Protein AF-A0A6N6S182-F1 (afdb_monomer_lite)

Foldseek 3Di:
DAQDDAPQEEEDCDPAKDFDWDQDPPLRAIERRYMYHYNPDHVVNVVVVVCVVHNPSYDYHRDDPVRQVVVVVVVDDDDDPDDDDDDDPPDDDDPVNVVVVVVVPVVHDDDDDDPDPVCVVVDDD

Radius of gyration: 18.81 Å; chains: 1; bounding box: 39×35×51 Å

Structure (mmCIF, N/CA/C/O backbone):
data_AF-A0A6N6S182-F1
#
_entry.id   AF-A0A6N6S182-F1
#
loop_
_atom_site.group_PDB
_atom_site.id
_atom_site.type_symbol
_atom_site.label_atom_id
_atom_site.label_alt_id
_atom_site.label_comp_id
_atom_site.label_asym_id
_atom_site.label_entity_id
_atom_site.label_seq_id
_atom_site.pdbx_PDB_ins_code
_atom_site.Cartn_x
_atom_site.Cartn_y
_atom_site.Cartn_z
_atom_site.occupancy
_atom_site.B_iso_or_equiv
_atom_site.auth_seq_id
_atom_site.auth_comp_id
_atom_site.auth_asym_id
_atom_site.auth_atom_id
_atom_site.pdbx_PDB_model_num
ATOM 1 N N . MET A 1 1 ? 7.585 -7.799 14.000 1.00 81.31 1 MET A N 1
ATOM 2 C CA . MET A 1 1 ? 7.344 -6.394 13.644 1.00 81.31 1 MET A CA 1
ATOM 3 C C . MET A 1 1 ? 7.194 -6.334 12.139 1.00 81.31 1 MET A C 1
ATOM 5 O O . MET A 1 1 ? 7.852 -7.117 11.456 1.00 81.31 1 MET A O 1
ATOM 9 N N . ILE A 1 2 ? 6.259 -5.534 11.646 1.00 92.06 2 ILE A N 1
ATOM 10 C CA . ILE A 1 2 ? 5.883 -5.448 10.239 1.00 92.06 2 ILE A CA 1
ATOM 11 C C . ILE A 1 2 ? 6.683 -4.306 9.611 1.00 92.06 2 ILE A C 1
ATOM 13 O O . ILE A 1 2 ? 6.408 -3.130 9.840 1.00 92.06 2 ILE A O 1
ATOM 17 N N . GLU A 1 3 ? 7.682 -4.667 8.809 1.00 91.38 3 GLU A N 1
ATOM 18 C CA . GLU A 1 3 ? 8.559 -3.707 8.124 1.00 91.38 3 GLU A CA 1
ATOM 19 C C . GLU A 1 3 ? 7.925 -3.136 6.848 1.00 91.38 3 GLU A C 1
ATOM 21 O O . GLU A 1 3 ? 8.354 -2.100 6.328 1.00 91.38 3 GLU A O 1
ATOM 26 N N . THR A 1 4 ? 6.900 -3.801 6.306 1.00 92.69 4 THR A N 1
ATOM 27 C CA . THR A 1 4 ? 6.204 -3.290 5.126 1.00 92.69 4 THR A CA 1
ATOM 28 C C . THR A 1 4 ? 5.223 -2.188 5.496 1.00 92.69 4 THR A C 1
ATOM 30 O O . THR A 1 4 ? 4.704 -2.114 6.606 1.00 92.69 4 THR A O 1
ATOM 33 N N . ILE A 1 5 ? 4.952 -1.319 4.529 1.00 94.75 5 ILE A N 1
ATOM 34 C CA . ILE A 1 5 ? 3.924 -0.285 4.628 1.00 94.75 5 ILE A CA 1
ATOM 35 C C . ILE A 1 5 ? 2.858 -0.526 3.556 1.00 94.75 5 ILE A C 1
ATOM 37 O O . ILE A 1 5 ? 3.117 -1.244 2.582 1.00 94.75 5 ILE A O 1
ATOM 41 N N . PRO A 1 6 ? 1.649 0.041 3.715 1.00 94.44 6 PRO A N 1
ATOM 42 C CA . PRO A 1 6 ? 0.658 0.044 2.654 1.00 94.44 6 PRO A CA 1
ATOM 43 C C . PRO A 1 6 ? 1.245 0.612 1.360 1.00 94.44 6 PRO A C 1
ATOM 45 O O . PRO A 1 6 ? 1.985 1.590 1.386 1.00 94.44 6 PRO A O 1
ATOM 48 N N . LEU A 1 7 ? 0.893 0.022 0.221 1.00 90.31 7 LEU A N 1
ATOM 49 C CA . LEU A 1 7 ? 1.511 0.336 -1.075 1.00 90.31 7 LEU A CA 1
ATOM 50 C C . LEU A 1 7 ? 1.213 1.759 -1.577 1.00 90.31 7 LEU A C 1
ATOM 52 O O . LEU A 1 7 ? 1.913 2.271 -2.443 1.00 90.31 7 LEU A O 1
ATOM 56 N N . SER A 1 8 ? 0.209 2.433 -1.007 1.00 88.88 8 SER A N 1
ATOM 57 C CA . SER A 1 8 ? -0.057 3.852 -1.268 1.00 88.88 8 SER A CA 1
ATOM 58 C C . SER A 1 8 ? 0.739 4.809 -0.368 1.00 88.88 8 SER A C 1
ATOM 60 O O . SER A 1 8 ? 0.519 6.023 -0.407 1.00 88.88 8 SER A O 1
ATOM 62 N N . TRP A 1 9 ? 1.604 4.283 0.500 1.00 95.38 9 TRP A N 1
ATOM 63 C CA . TRP A 1 9 ? 2.465 5.039 1.407 1.00 95.38 9 TRP A CA 1
ATOM 64 C C . TRP A 1 9 ? 3.919 4.944 0.939 1.00 95.38 9 TRP A C 1
ATOM 66 O O . TRP A 1 9 ? 4.288 4.037 0.197 1.00 95.38 9 TRP A O 1
ATOM 76 N N . LEU A 1 10 ? 4.750 5.887 1.376 1.00 95.12 10 LEU A N 1
ATOM 77 C CA . LEU A 1 10 ? 6.153 5.967 0.983 1.00 95.12 10 LEU A CA 1
ATOM 78 C C . LEU A 1 10 ? 7.067 6.059 2.202 1.00 95.12 10 LEU A C 1
ATOM 80 O O . LEU A 1 10 ? 6.702 6.640 3.226 1.00 95.12 10 LEU A O 1
ATOM 84 N N . ARG A 1 11 ? 8.269 5.496 2.069 1.00 94.81 11 ARG A N 1
ATOM 85 C CA . ARG A 1 11 ? 9.366 5.696 3.019 1.00 94.81 11 ARG A CA 1
ATOM 86 C C . ARG A 1 11 ? 10.071 7.016 2.702 1.00 94.81 11 ARG A C 1
ATOM 88 O O . ARG A 1 11 ? 10.339 7.286 1.533 1.00 94.81 11 ARG A O 1
ATOM 95 N N . SER A 1 12 ? 10.357 7.829 3.714 1.00 93.38 12 SER A N 1
ATOM 96 C CA . SER A 1 12 ? 11.122 9.074 3.554 1.00 93.38 12 SER A CA 1
ATOM 97 C C . SER A 1 12 ? 11.956 9.406 4.790 1.00 93.38 12 SER A C 1
ATOM 99 O O . SER A 1 12 ? 11.782 8.808 5.851 1.00 93.38 12 SER A O 1
ATOM 101 N N . ASP A 1 13 ? 12.819 10.415 4.662 1.00 92.12 13 ASP A N 1
ATOM 102 C CA . ASP A 1 13 ? 13.655 10.950 5.749 1.00 92.12 13 ASP A CA 1
ATOM 103 C C . ASP A 1 13 ? 12.887 11.904 6.682 1.00 92.12 13 ASP A C 1
ATOM 105 O O . ASP A 1 13 ? 13.462 12.766 7.349 1.00 92.12 13 ASP A O 1
ATOM 109 N N . THR A 1 14 ? 11.556 11.806 6.708 1.00 91.69 14 THR A N 1
ATOM 110 C CA . THR A 1 14 ? 10.744 12.621 7.608 1.00 91.69 14 THR A CA 1
ATOM 111 C C . THR A 1 14 ? 10.992 12.216 9.067 1.00 91.69 14 THR A C 1
ATOM 113 O O . THR A 1 14 ? 11.106 11.024 9.350 1.00 91.69 14 THR A O 1
ATOM 116 N N . PRO A 1 15 ? 11.067 13.168 10.020 1.00 90.94 15 PRO A N 1
ATOM 117 C CA . PRO A 1 15 ? 11.316 12.829 11.420 1.00 90.94 15 PRO A CA 1
ATOM 118 C C . PRO A 1 15 ? 10.116 12.160 12.101 1.00 90.94 15 PRO A C 1
ATOM 120 O O . PRO A 1 15 ? 10.303 11.467 13.091 1.00 90.94 15 PRO A O 1
ATOM 123 N N . ASN A 1 16 ? 8.896 12.379 11.597 1.00 92.56 16 ASN A N 1
ATOM 124 C CA . ASN A 1 16 ? 7.664 11.815 12.152 1.00 92.56 16 ASN A CA 1
ATOM 125 C C . ASN A 1 16 ? 6.709 11.412 11.020 1.00 92.56 16 ASN A C 1
ATOM 127 O O . ASN A 1 16 ? 6.680 12.103 9.996 1.00 92.56 16 ASN A O 1
ATOM 131 N N . PRO A 1 17 ? 5.878 10.373 11.201 1.00 95.00 17 PRO A N 1
ATOM 132 C CA . PRO A 1 17 ? 4.861 9.990 10.231 1.00 95.00 17 PRO A CA 1
ATOM 133 C C . PRO A 1 17 ? 3.943 11.146 9.807 1.00 95.00 17 PRO A C 1
ATOM 135 O O . PRO A 1 17 ? 3.374 11.877 10.623 1.00 95.00 17 PRO A O 1
ATOM 138 N N . ARG A 1 18 ? 3.745 11.308 8.493 1.00 95.50 18 ARG A N 1
ATOM 139 C CA . ARG A 1 18 ? 2.846 12.328 7.927 1.00 95.50 18 ARG A CA 1
ATOM 140 C C . ARG A 1 18 ? 1.710 11.664 7.171 1.00 95.50 18 ARG A C 1
ATOM 142 O O . ARG A 1 18 ? 1.869 11.238 6.033 1.00 95.50 18 ARG A O 1
ATOM 149 N N . PHE A 1 19 ? 0.536 11.628 7.788 1.00 96.00 19 PHE A N 1
ATOM 150 C CA . PHE A 1 19 ? -0.668 11.054 7.189 1.00 96.00 19 PHE A CA 1
ATOM 151 C C . PHE A 1 19 ? -1.472 12.107 6.420 1.00 96.00 19 PHE A C 1
ATOM 153 O O . PHE A 1 19 ? -1.817 13.157 6.971 1.00 96.00 19 PHE A O 1
ATOM 160 N N . LYS A 1 20 ? -1.833 11.804 5.169 1.00 95.75 20 LYS A N 1
ATOM 161 C CA . LYS A 1 20 ? -2.826 12.563 4.398 1.00 95.75 20 LYS A CA 1
ATOM 162 C C . LYS A 1 20 ? -4.127 11.776 4.356 1.00 95.75 20 LYS A C 1
ATOM 164 O O . LYS A 1 20 ? -4.131 10.558 4.161 1.00 95.75 20 LYS A O 1
ATOM 169 N N . SER A 1 21 ? -5.233 12.475 4.580 1.00 96.25 21 SER A N 1
ATOM 170 C CA . SER A 1 21 ? -6.533 11.830 4.693 1.00 96.25 21 SER A CA 1
ATOM 171 C C . SER A 1 21 ? -7.665 12.683 4.156 1.00 96.25 21 SER A C 1
ATOM 173 O O . SER A 1 21 ? -7.605 13.910 4.218 1.00 96.25 21 SER A O 1
ATOM 175 N N . ILE A 1 22 ? -8.723 12.010 3.710 1.00 96.06 22 ILE A N 1
ATOM 176 C CA . ILE A 1 22 ? -10.011 12.628 3.404 1.00 96.06 22 ILE A CA 1
ATOM 177 C C . ILE A 1 22 ? -11.122 11.911 4.165 1.00 96.06 22 ILE A C 1
ATOM 179 O O . ILE A 1 22 ? -11.042 10.709 4.429 1.00 96.06 22 ILE A O 1
ATOM 183 N N . ARG A 1 23 ? -12.171 12.647 4.533 1.00 95.56 23 ARG A N 1
ATOM 184 C CA . ARG A 1 23 ? -13.368 12.054 5.133 1.00 95.56 23 ARG A CA 1
ATOM 185 C C . ARG A 1 23 ? -14.314 11.611 4.025 1.00 95.56 23 ARG A C 1
ATOM 187 O O . ARG A 1 23 ? -14.656 12.407 3.155 1.00 95.56 23 ARG A O 1
ATOM 194 N N . LEU A 1 24 ? -14.736 10.353 4.061 1.00 94.31 24 LEU A N 1
ATOM 195 C CA . LEU A 1 24 ? -15.676 9.809 3.093 1.00 94.31 24 LEU A CA 1
ATOM 196 C C . LEU A 1 24 ? -17.096 10.304 3.418 1.00 94.31 24 LEU A C 1
ATOM 198 O O . LEU A 1 24 ? -17.532 10.169 4.563 1.00 94.31 24 LEU A O 1
ATOM 202 N N . PRO A 1 25 ? -17.831 10.861 2.439 1.00 90.44 25 PRO A N 1
ATOM 203 C CA . PRO A 1 25 ? -19.078 11.580 2.702 1.00 90.44 25 PRO A CA 1
ATOM 204 C C . PRO A 1 25 ? -20.227 10.680 3.171 1.00 90.44 25 PRO A C 1
ATOM 206 O O . PRO A 1 25 ? -21.062 11.131 3.945 1.00 90.44 25 PRO A O 1
ATOM 209 N N . LEU A 1 26 ? -20.270 9.417 2.733 1.00 92.69 26 LEU A N 1
ATOM 210 C CA . LEU A 1 26 ? -21.376 8.505 3.051 1.00 92.69 26 LEU A CA 1
ATOM 211 C C . LEU A 1 26 ? -21.136 7.695 4.329 1.00 92.69 26 LEU A C 1
ATOM 213 O O . LEU A 1 26 ? -22.033 7.563 5.152 1.00 92.69 26 LEU A O 1
ATOM 217 N N . SER A 1 27 ? -19.933 7.148 4.507 1.00 91.38 27 SER A N 1
ATOM 218 C CA . SER A 1 27 ? -19.610 6.309 5.669 1.00 91.3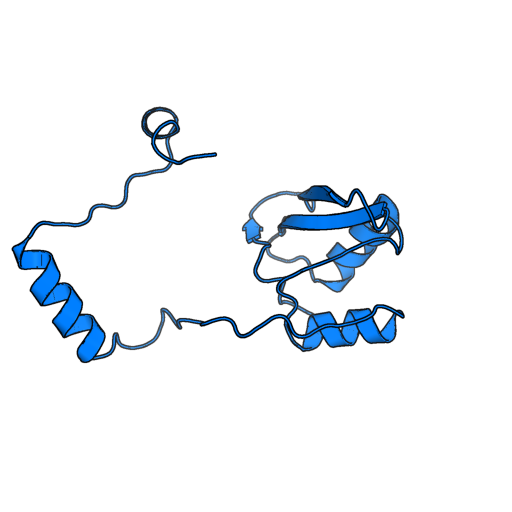8 27 SER A CA 1
ATOM 219 C C . SER A 1 27 ? -19.087 7.104 6.863 1.00 91.38 27 SER A C 1
ATOM 221 O O . SER A 1 27 ? -19.029 6.582 7.971 1.00 91.38 27 SER A O 1
ATOM 223 N N . GLY A 1 28 ? -18.630 8.340 6.645 1.00 91.19 28 GLY A N 1
ATOM 224 C CA . GLY A 1 28 ? -17.946 9.137 7.659 1.00 91.19 28 GLY A CA 1
ATOM 225 C C . GLY A 1 28 ? -16.534 8.652 8.006 1.00 91.19 28 GLY A C 1
ATOM 226 O O . GLY A 1 28 ? -15.859 9.352 8.766 1.00 91.19 28 GLY A O 1
ATOM 227 N N . LEU A 1 29 ? -16.084 7.522 7.438 1.00 94.25 29 LEU A N 1
ATOM 228 C CA . LEU A 1 29 ? -14.743 6.963 7.624 1.00 94.25 29 LEU A CA 1
ATOM 229 C C . LEU A 1 29 ? -13.672 7.923 7.109 1.00 94.25 29 LEU A C 1
ATOM 231 O O . LEU A 1 29 ? -13.875 8.664 6.143 1.00 94.25 29 LEU A O 1
ATOM 235 N N . ARG A 1 30 ? -12.496 7.869 7.725 1.00 96.31 30 ARG A N 1
ATOM 236 C CA . ARG A 1 30 ? -11.322 8.624 7.306 1.00 96.31 30 ARG A CA 1
ATOM 237 C C . ARG A 1 30 ? -10.424 7.744 6.444 1.00 96.31 30 ARG A C 1
ATOM 239 O O . ARG A 1 30 ? -9.765 6.837 6.941 1.00 96.31 30 ARG A O 1
ATOM 246 N N . TRP A 1 31 ? -10.376 8.025 5.147 1.00 96.44 31 TRP A N 1
ATOM 247 C CA . TRP A 1 31 ? -9.469 7.332 4.241 1.00 96.44 31 TRP A CA 1
ATOM 248 C C . TRP A 1 31 ? -8.072 7.938 4.331 1.00 96.44 31 TRP A C 1
ATOM 250 O O . TRP A 1 31 ? -7.869 9.095 3.962 1.00 96.44 31 TRP A O 1
ATOM 260 N N . ILE A 1 32 ? -7.114 7.142 4.801 1.00 97.00 32 ILE A N 1
ATOM 261 C CA . ILE A 1 32 ? -5.688 7.468 4.804 1.00 97.00 32 ILE A CA 1
ATOM 262 C C . ILE A 1 32 ? -5.119 7.094 3.433 1.00 97.00 32 ILE A C 1
ATOM 264 O O . ILE A 1 32 ? -4.653 5.974 3.213 1.00 97.00 32 ILE A O 1
ATOM 268 N N . HIS A 1 33 ? -5.246 8.009 2.471 1.00 94.44 33 HIS A N 1
ATOM 269 C CA . HIS A 1 33 ? -4.934 7.719 1.069 1.00 94.44 33 HIS A CA 1
ATOM 270 C C . HIS A 1 33 ? -3.428 7.656 0.793 1.00 94.44 33 HIS A C 1
ATOM 272 O O . HIS A 1 33 ? -3.004 6.892 -0.071 1.00 94.44 33 HIS A O 1
ATOM 278 N N . SER A 1 34 ? -2.619 8.396 1.550 1.00 95.81 34 SER A N 1
ATOM 279 C CA . SER A 1 34 ? -1.157 8.361 1.455 1.00 95.81 34 SER A CA 1
ATOM 280 C C . SER A 1 34 ? -0.519 8.739 2.785 1.00 95.81 34 SER A C 1
ATOM 282 O O . SER A 1 34 ? -1.075 9.565 3.516 1.00 95.81 34 SER A O 1
ATOM 284 N N . ALA A 1 35 ? 0.670 8.211 3.055 1.00 96.31 35 ALA A N 1
ATOM 285 C CA . ALA A 1 35 ? 1.485 8.627 4.186 1.00 96.31 35 ALA A CA 1
ATOM 286 C C . ALA A 1 35 ? 2.974 8.634 3.835 1.00 96.31 35 ALA A C 1
ATOM 288 O O . ALA A 1 35 ? 3.415 7.863 2.984 1.00 96.31 35 ALA A O 1
ATOM 289 N N . GLU A 1 36 ? 3.723 9.496 4.513 1.00 96.75 36 GLU A N 1
ATOM 290 C CA . GLU A 1 36 ? 5.185 9.477 4.546 1.00 96.75 36 GLU A CA 1
ATOM 291 C C . GLU A 1 36 ? 5.614 8.860 5.878 1.00 96.75 36 GLU A C 1
ATOM 293 O O . GLU A 1 36 ? 5.220 9.363 6.933 1.00 96.75 36 GLU A O 1
ATOM 298 N N . ILE A 1 37 ? 6.369 7.764 5.831 1.00 96.56 37 ILE A N 1
ATOM 299 C CA . ILE A 1 37 ? 6.781 6.990 7.005 1.00 96.56 37 ILE A CA 1
ATOM 300 C C . ILE A 1 37 ? 8.313 7.027 7.127 1.00 96.56 37 ILE A C 1
ATOM 302 O O . ILE A 1 37 ? 8.989 6.724 6.140 1.00 96.56 37 ILE A O 1
ATOM 306 N N . PRO A 1 38 ? 8.877 7.336 8.311 1.00 95.75 38 PRO A N 1
ATOM 307 C CA . PRO A 1 38 ? 10.322 7.293 8.531 1.00 95.75 38 PRO A CA 1
ATOM 308 C C . PRO A 1 38 ? 10.931 5.925 8.178 1.00 95.75 38 PRO A C 1
ATOM 310 O O . PRO A 1 38 ? 10.300 4.889 8.391 1.00 95.75 38 PRO A O 1
ATOM 313 N N . GLY A 1 39 ? 12.162 5.899 7.655 1.00 90.69 39 GLY A N 1
ATOM 314 C CA . GLY A 1 39 ? 12.811 4.696 7.101 1.00 90.69 39 GLY A CA 1
ATOM 315 C C . GLY A 1 39 ? 12.920 3.473 8.028 1.00 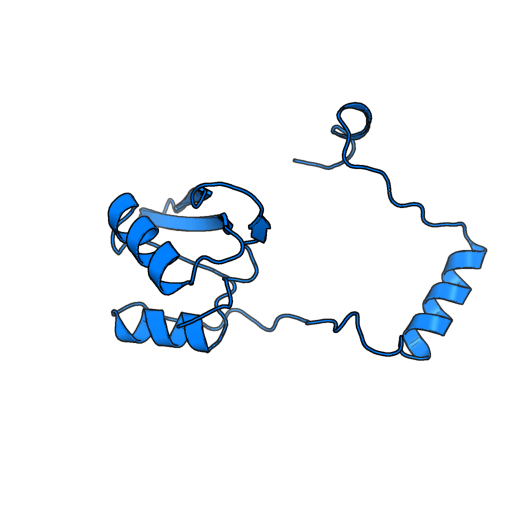90.69 39 GLY A C 1
ATOM 316 O O . GLY A 1 39 ? 12.941 2.354 7.530 1.00 90.69 39 GLY A O 1
ATOM 317 N N . GLY A 1 40 ? 12.933 3.663 9.350 1.00 90.56 40 GLY A N 1
ATOM 318 C CA . GLY A 1 40 ? 13.035 2.579 10.340 1.00 90.56 40 GLY A CA 1
ATOM 319 C C . GLY A 1 40 ? 11.765 2.312 11.149 1.00 90.56 40 GLY A C 1
ATOM 320 O O . GLY A 1 40 ? 11.812 1.529 12.088 1.00 90.56 40 GLY A O 1
ATOM 321 N N . LEU A 1 41 ? 10.658 2.991 10.839 1.00 94.50 41 LEU A N 1
ATOM 322 C CA . LEU A 1 41 ? 9.441 2.908 11.646 1.00 94.50 41 LEU A CA 1
ATOM 323 C C . LEU A 1 41 ? 8.575 1.721 11.203 1.00 94.50 41 LEU A C 1
ATOM 325 O O . LEU A 1 41 ? 8.246 1.578 10.024 1.00 94.50 41 LEU A O 1
ATOM 329 N N . THR A 1 42 ? 8.198 0.854 12.127 1.00 96.19 42 THR A N 1
ATOM 330 C CA . THR A 1 42 ? 7.373 -0.325 11.836 1.00 96.19 42 THR A CA 1
ATOM 331 C C . THR A 1 42 ? 5.922 0.078 11.561 1.00 96.19 42 THR A C 1
ATOM 333 O O . THR A 1 42 ? 5.467 1.158 11.953 1.00 96.19 42 THR A O 1
ATOM 336 N N . PHE A 1 43 ? 5.149 -0.776 10.885 1.00 96.38 43 PHE A N 1
ATOM 337 C CA . PHE A 1 43 ? 3.726 -0.494 10.679 1.00 96.38 43 PHE A CA 1
ATOM 338 C C . PHE A 1 43 ? 2.970 -0.402 12.009 1.00 96.38 43 PHE A C 1
ATOM 340 O O . PHE A 1 43 ? 2.041 0.393 12.129 1.00 96.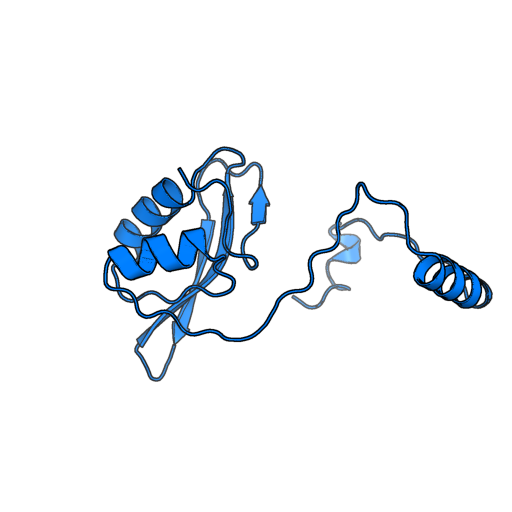38 43 PHE A O 1
ATOM 347 N N . GLU A 1 44 ? 3.357 -1.188 13.012 1.00 96.44 44 GLU A N 1
ATOM 348 C CA . GLU A 1 44 ? 2.739 -1.162 14.335 1.00 96.44 44 GLU A CA 1
ATOM 349 C C . GLU A 1 44 ? 2.911 0.192 15.033 1.00 96.44 44 GLU A C 1
ATOM 351 O O . GLU A 1 44 ? 1.950 0.706 15.608 1.00 96.44 44 GLU A O 1
ATOM 356 N N . GLU A 1 45 ? 4.100 0.787 14.939 1.00 96.06 45 GLU A N 1
ATOM 357 C CA . GLU A 1 45 ? 4.380 2.131 15.456 1.00 96.06 45 GLU A CA 1
ATOM 358 C C . GLU A 1 45 ? 3.591 3.192 14.682 1.00 96.06 45 GLU A C 1
ATOM 360 O O . GLU A 1 45 ? 2.913 4.022 15.288 1.00 96.06 45 GLU A O 1
ATOM 365 N N . ALA A 1 46 ? 3.571 3.108 13.345 1.00 95.38 46 ALA A N 1
ATOM 366 C CA . ALA A 1 46 ? 2.781 4.024 12.520 1.00 95.38 46 ALA A CA 1
ATOM 367 C C . ALA A 1 46 ? 1.284 3.924 12.844 1.00 95.38 46 ALA A C 1
ATOM 369 O O . ALA A 1 46 ? 0.577 4.931 12.869 1.00 95.38 46 ALA A O 1
ATOM 370 N N . TYR A 1 47 ? 0.789 2.710 13.090 1.00 95.38 47 TYR A N 1
ATOM 371 C CA . TYR A 1 47 ? -0.596 2.465 13.467 1.00 95.38 47 TYR A CA 1
ATOM 372 C C . TYR A 1 47 ? -0.929 3.069 14.831 1.00 95.38 47 TYR A C 1
ATOM 374 O O . TYR A 1 47 ? -2.018 3.615 14.975 1.00 95.38 47 TYR A O 1
ATOM 382 N N . ALA A 1 48 ? -0.027 2.996 15.815 1.00 94.94 48 ALA A N 1
ATOM 383 C CA . ALA A 1 48 ? -0.260 3.583 17.133 1.00 94.94 48 ALA A CA 1
ATOM 384 C C . ALA A 1 48 ? -0.517 5.096 17.034 1.00 94.94 48 ALA A C 1
ATOM 386 O O . ALA A 1 48 ? -1.525 5.580 17.549 1.00 94.94 48 ALA A O 1
ATOM 387 N N . GLU A 1 49 ? 0.316 5.818 16.279 1.00 94.75 49 GLU A N 1
ATOM 388 C CA . GLU A 1 49 ? 0.120 7.251 16.022 1.00 94.75 49 GLU A CA 1
ATOM 389 C C . GLU A 1 49 ? -1.168 7.537 15.239 1.00 94.75 49 GLU A C 1
ATOM 391 O O . GLU A 1 49 ? -1.894 8.500 15.497 1.00 94.75 49 GLU A O 1
ATOM 396 N N . LEU A 1 50 ? -1.473 6.691 14.255 1.00 93.88 50 LEU A N 1
ATOM 397 C CA . LEU A 1 50 ? -2.658 6.830 13.419 1.00 93.88 50 LEU A CA 1
ATOM 398 C C . LEU A 1 50 ? -3.939 6.611 14.242 1.00 93.88 50 LEU A C 1
ATOM 400 O O . LEU A 1 50 ? -4.891 7.382 14.103 1.00 93.88 50 LEU A O 1
ATOM 404 N N . ALA A 1 51 ? -3.945 5.616 15.130 1.00 93.19 51 ALA A N 1
ATOM 405 C CA . ALA A 1 51 ? -5.040 5.316 16.045 1.00 93.19 51 ALA A CA 1
ATOM 406 C C . ALA A 1 51 ? -5.230 6.425 17.089 1.00 93.19 51 ALA A C 1
ATOM 408 O O . ALA A 1 51 ? -6.362 6.839 17.325 1.00 93.19 51 ALA A O 1
ATOM 409 N N . GLU A 1 52 ? -4.149 6.977 17.648 1.00 93.56 52 GLU A N 1
ATOM 410 C CA . GLU A 1 52 ? -4.226 8.138 18.546 1.00 93.56 52 GLU A CA 1
ATOM 411 C C . GLU A 1 52 ? -4.848 9.350 17.837 1.00 93.56 52 GLU A C 1
ATOM 413 O O . GLU A 1 52 ? -5.730 10.027 18.367 1.00 93.56 52 GLU A O 1
ATOM 418 N N . ARG A 1 53 ? -4.432 9.602 16.592 1.00 92.31 53 ARG A N 1
ATOM 419 C CA . ARG A 1 53 ? -4.864 10.780 15.837 1.00 92.31 53 ARG A CA 1
ATOM 420 C C . ARG A 1 53 ? -6.283 10.669 15.285 1.00 92.31 53 ARG A C 1
ATOM 422 O O . ARG A 1 53 ? -6.969 11.685 15.134 1.00 92.31 53 ARG A O 1
ATOM 429 N N . PHE A 1 54 ? -6.706 9.472 14.886 1.00 90.56 54 PHE A N 1
ATOM 430 C CA . PHE A 1 54 ? -7.915 9.289 14.085 1.00 90.56 54 PHE A CA 1
ATOM 431 C C . PHE A 1 54 ? -8.917 8.272 14.642 1.00 90.56 54 PHE A C 1
ATOM 433 O O . PHE A 1 54 ? -10.051 8.259 14.152 1.00 90.56 54 PHE A O 1
ATOM 440 N N . GLY A 1 55 ? -8.540 7.483 15.649 1.00 89.38 55 GLY A N 1
ATOM 441 C CA . GLY A 1 55 ? -9.332 6.379 16.189 1.00 89.38 55 GLY A CA 1
ATOM 442 C C . GLY A 1 55 ? -9.526 5.229 15.196 1.00 89.38 55 GLY A C 1
ATOM 443 O O . GLY A 1 55 ? -8.839 5.137 14.179 1.00 89.38 55 GLY A O 1
ATOM 444 N N . ASP A 1 56 ? -10.521 4.382 15.462 1.00 81.69 56 ASP A N 1
ATOM 445 C CA . ASP A 1 56 ? -10.781 3.163 14.675 1.00 81.69 56 ASP A CA 1
ATOM 446 C C . ASP A 1 56 ? -11.609 3.411 13.397 1.00 81.69 56 ASP A C 1
ATOM 448 O O . ASP A 1 56 ? -11.810 2.520 12.574 1.00 81.69 56 ASP A O 1
ATOM 452 N N . GLY A 1 57 ? -12.077 4.645 13.183 1.00 90.50 57 GLY A N 1
ATOM 453 C CA . GLY A 1 57 ? -12.883 5.051 12.025 1.00 90.50 57 GLY A CA 1
ATOM 454 C C . GLY A 1 57 ? -12.073 5.278 10.746 1.00 90.50 57 GLY A C 1
ATOM 455 O O . GLY A 1 57 ? -12.329 6.247 10.027 1.00 90.50 57 GLY A O 1
ATOM 456 N N . ILE A 1 58 ? -11.074 4.438 10.479 1.00 95.25 58 ILE A N 1
ATOM 457 C CA . ILE A 1 58 ? -10.091 4.622 9.406 1.00 95.25 58 ILE A CA 1
ATOM 458 C C . ILE A 1 58 ? -10.259 3.600 8.282 1.00 95.25 58 ILE A C 1
ATOM 460 O O . ILE A 1 58 ? -10.711 2.475 8.480 1.00 95.25 58 ILE A O 1
ATOM 464 N N . LEU A 1 59 ? -9.849 4.000 7.083 1.00 95.50 59 LEU A N 1
ATOM 465 C CA . LEU A 1 59 ? -9.737 3.137 5.915 1.00 95.50 59 LEU A CA 1
ATOM 466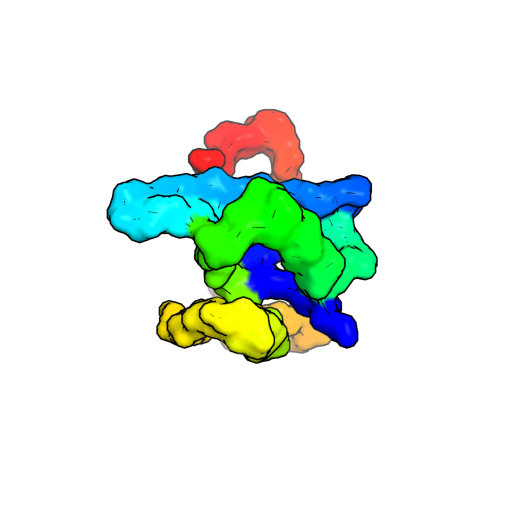 C C . LEU A 1 59 ? -8.326 3.263 5.344 1.00 95.50 59 LEU A C 1
ATOM 468 O O . LEU A 1 59 ? -7.851 4.373 5.095 1.00 95.50 59 LEU A O 1
ATOM 472 N N . ILE A 1 60 ? -7.675 2.125 5.109 1.00 94.88 60 ILE A N 1
ATOM 473 C CA . ILE A 1 60 ? -6.333 2.031 4.525 1.00 94.88 60 ILE A CA 1
ATOM 474 C C . ILE A 1 60 ? -6.416 1.122 3.292 1.00 94.88 60 ILE A C 1
ATOM 476 O O . ILE A 1 60 ? -7.065 0.077 3.328 1.00 94.88 60 ILE A O 1
ATOM 480 N N . ARG A 1 61 ? -5.781 1.527 2.185 1.00 92.88 61 ARG A N 1
ATOM 481 C CA . ARG A 1 61 ? -5.685 0.743 0.940 1.00 92.88 61 ARG A CA 1
ATOM 482 C C . ARG A 1 61 ? -4.241 0.281 0.731 1.00 92.88 61 ARG A C 1
ATOM 484 O O . ARG A 1 61 ? -3.321 0.923 1.218 1.00 92.88 61 ARG A O 1
ATOM 491 N N . GLY A 1 62 ? -4.050 -0.810 -0.012 1.00 91.12 62 GLY A N 1
ATOM 492 C CA . GLY A 1 62 ? -2.718 -1.312 -0.366 1.00 91.12 62 GLY A CA 1
ATOM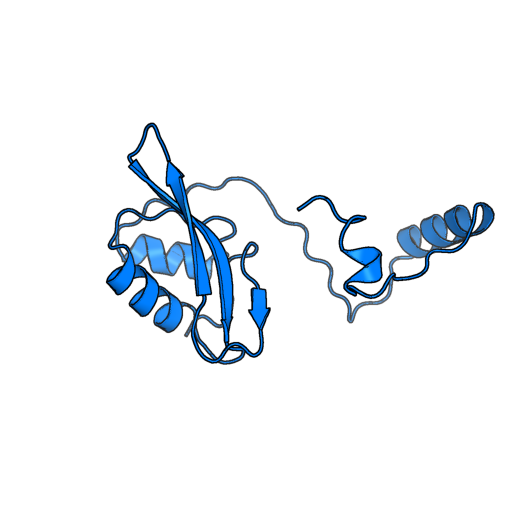 493 C C . GLY A 1 62 ? -2.065 -2.122 0.753 1.00 91.12 62 GLY A C 1
ATOM 494 O O . GLY A 1 62 ? -0.848 -2.274 0.776 1.00 91.12 62 GLY A O 1
ATOM 495 N N . CYS A 1 63 ? -2.853 -2.620 1.710 1.00 93.19 63 CYS A N 1
ATOM 496 C CA . CYS A 1 63 ? -2.353 -3.456 2.794 1.00 93.19 63 CYS A CA 1
ATOM 497 C C . CYS A 1 63 ? -1.893 -4.815 2.252 1.00 93.19 63 CYS A C 1
ATOM 499 O O . CYS A 1 63 ? -2.688 -5.568 1.683 1.00 93.19 63 CYS A O 1
ATOM 501 N N . ARG A 1 64 ? -0.621 -5.153 2.484 1.00 91.25 64 ARG A N 1
ATOM 502 C CA . ARG A 1 64 ? -0.098 -6.511 2.275 1.00 91.25 64 ARG A CA 1
ATOM 503 C C . ARG A 1 64 ? -0.694 -7.471 3.311 1.00 91.25 64 ARG A C 1
ATOM 505 O O . ARG A 1 64 ? -1.295 -7.038 4.294 1.00 91.25 64 ARG A O 1
ATOM 512 N N . GLY A 1 65 ? -0.523 -8.777 3.097 1.00 91.50 65 GLY A N 1
ATOM 513 C CA . GLY A 1 65 ? -1.145 -9.817 3.929 1.00 91.50 65 GLY A CA 1
ATOM 514 C C . GLY A 1 65 ? -0.864 -9.670 5.429 1.00 91.50 65 GLY A C 1
ATOM 515 O O . GLY A 1 65 ? -1.782 -9.792 6.233 1.00 91.50 65 GLY A O 1
ATOM 516 N N . GLU A 1 66 ? 0.370 -9.329 5.801 1.00 94.62 66 GLU A N 1
ATOM 517 C CA . GLU A 1 66 ? 0.767 -9.098 7.197 1.00 94.62 66 GLU A CA 1
ATOM 518 C C . GLU A 1 66 ? 0.077 -7.882 7.834 1.00 94.62 66 GLU A C 1
ATOM 520 O O . GLU A 1 66 ? -0.451 -7.993 8.939 1.00 94.62 66 GLU A O 1
ATOM 525 N N . ILE A 1 67 ? -0.020 -6.760 7.112 1.00 95.75 67 ILE A N 1
ATOM 526 C CA . ILE A 1 67 ? -0.729 -5.552 7.563 1.00 95.75 67 ILE A CA 1
ATOM 527 C C . ILE A 1 67 ? -2.225 -5.839 7.708 1.00 95.75 67 ILE A C 1
ATOM 529 O O . ILE A 1 67 ? -2.842 -5.492 8.714 1.00 95.75 67 ILE A O 1
ATOM 533 N N . ALA A 1 68 ? -2.821 -6.490 6.706 1.00 95.00 68 ALA A N 1
ATOM 534 C CA . ALA A 1 68 ? -4.231 -6.853 6.741 1.00 95.00 68 ALA A CA 1
ATOM 535 C C . ALA A 1 68 ? -4.529 -7.782 7.928 1.00 95.00 68 ALA A C 1
ATOM 537 O O . ALA A 1 68 ? -5.473 -7.529 8.669 1.00 95.00 68 ALA A O 1
ATOM 538 N N . GLY A 1 69 ? -3.697 -8.803 8.157 1.00 96.25 69 GLY A N 1
ATOM 539 C CA . GLY A 1 69 ? -3.816 -9.695 9.312 1.00 96.25 69 GLY A CA 1
ATOM 540 C C . GLY A 1 69 ? -3.683 -8.957 10.646 1.00 96.25 69 GLY A C 1
ATOM 541 O O . GLY A 1 69 ? -4.488 -9.165 11.552 1.00 96.25 69 GLY A O 1
ATOM 542 N N . PHE A 1 70 ? -2.722 -8.038 10.753 1.00 96.50 70 PHE A N 1
ATOM 543 C CA . PHE A 1 70 ? -2.545 -7.195 11.936 1.00 96.50 70 PHE A CA 1
ATOM 544 C C . PHE A 1 70 ? -3.785 -6.348 12.259 1.00 96.50 70 PHE A C 1
ATOM 546 O O . PHE A 1 70 ? -4.169 -6.255 13.429 1.00 96.50 70 PHE A O 1
ATOM 553 N N . LEU A 1 71 ? -4.407 -5.746 11.239 1.00 95.62 71 LEU A N 1
ATOM 554 C CA . LEU A 1 71 ? -5.608 -4.920 11.389 1.00 95.62 71 LEU A CA 1
ATOM 555 C C . LEU A 1 71 ? -6.843 -5.778 11.700 1.00 95.62 71 LEU A C 1
ATOM 557 O O . LEU A 1 71 ? -7.618 -5.435 12.589 1.00 95.62 71 LEU A O 1
ATOM 561 N N . VAL A 1 72 ? -7.012 -6.924 11.034 1.00 96.62 72 VAL A N 1
ATOM 562 C CA . VAL A 1 72 ? -8.120 -7.857 11.308 1.00 96.62 72 VAL A CA 1
ATOM 563 C C . VAL A 1 72 ? -8.091 -8.335 12.761 1.00 96.62 72 VAL A C 1
ATOM 565 O O . VAL A 1 72 ? -9.124 -8.330 13.428 1.00 96.62 72 VAL A O 1
ATOM 568 N N . ASN A 1 73 ? -6.906 -8.637 13.301 1.00 96.00 73 ASN A N 1
ATOM 569 C CA . ASN A 1 73 ? -6.737 -9.010 14.712 1.00 96.00 73 ASN A CA 1
ATOM 570 C C . ASN A 1 73 ? -7.100 -7.884 15.702 1.00 96.00 73 ASN A C 1
ATOM 572 O O . ASN A 1 73 ? -7.195 -8.132 16.901 1.00 96.00 73 ASN A O 1
ATOM 576 N N . ARG A 1 74 ? -7.311 -6.655 15.216 1.00 94.06 74 ARG A N 1
ATOM 577 C CA . ARG A 1 74 ? -7.763 -5.483 15.983 1.00 94.06 74 ARG A CA 1
ATOM 578 C C . ARG A 1 74 ? -9.217 -5.101 15.700 1.00 94.06 74 ARG A C 1
ATOM 580 O O . ARG A 1 74 ? -9.655 -4.037 16.112 1.00 94.06 74 ARG A O 1
ATOM 587 N N . GLY A 1 75 ? -9.969 -5.959 15.012 1.00 94.62 75 GLY A N 1
ATOM 588 C CA . GLY A 1 75 ? -11.396 -5.754 14.754 1.00 94.62 75 GLY A CA 1
ATOM 589 C C . GLY A 1 75 ? -11.714 -5.012 13.455 1.00 94.62 75 GLY A C 1
ATOM 590 O O . GLY A 1 75 ? -12.877 -4.698 13.210 1.00 94.62 75 GLY A O 1
ATOM 591 N N . PHE A 1 76 ? -10.723 -4.757 12.597 1.00 95.69 76 PHE A N 1
ATOM 592 C CA . PHE A 1 76 ? -10.973 -4.171 11.281 1.00 95.69 76 PHE A CA 1
ATOM 593 C C . PHE A 1 76 ? -11.553 -5.191 10.300 1.00 95.69 76 PHE A C 1
ATOM 595 O O . PHE A 1 76 ? -11.208 -6.373 10.307 1.00 95.69 76 PHE A O 1
ATOM 602 N N . GLY A 1 77 ? -12.378 -4.699 9.376 1.00 95.25 77 GLY A N 1
ATOM 603 C CA . GLY A 1 77 ? -12.743 -5.442 8.175 1.00 95.25 77 GLY A CA 1
ATOM 604 C C . GLY A 1 77 ? -11.638 -5.374 7.118 1.00 95.25 77 GLY A C 1
ATOM 605 O O . GLY A 1 77 ? -11.022 -4.327 6.921 1.00 95.25 77 GLY A O 1
ATOM 606 N N . ALA A 1 78 ? -11.424 -6.471 6.392 1.00 94.81 78 ALA A N 1
ATOM 607 C CA . ALA A 1 78 ? -10.525 -6.518 5.242 1.00 94.81 78 ALA A CA 1
ATOM 608 C C . ALA A 1 78 ? -11.292 -6.924 3.979 1.00 94.81 78 ALA A C 1
ATOM 610 O O . ALA A 1 78 ? -12.034 -7.905 3.974 1.00 94.81 78 ALA A O 1
ATOM 611 N N . VAL A 1 79 ? -11.089 -6.175 2.893 1.00 94.12 79 VAL A N 1
ATOM 612 C CA . VAL A 1 79 ? -11.688 -6.455 1.583 1.00 94.12 79 VAL A CA 1
ATOM 613 C C . VAL A 1 79 ? -10.586 -6.520 0.538 1.00 94.12 79 VAL A C 1
ATOM 615 O O . VAL A 1 79 ? -9.782 -5.597 0.399 1.00 94.12 79 VAL A O 1
ATOM 618 N N . ARG A 1 80 ? -10.559 -7.609 -0.235 1.00 90.88 80 ARG A N 1
ATOM 619 C CA . ARG A 1 80 ? -9.646 -7.739 -1.371 1.00 90.88 80 ARG 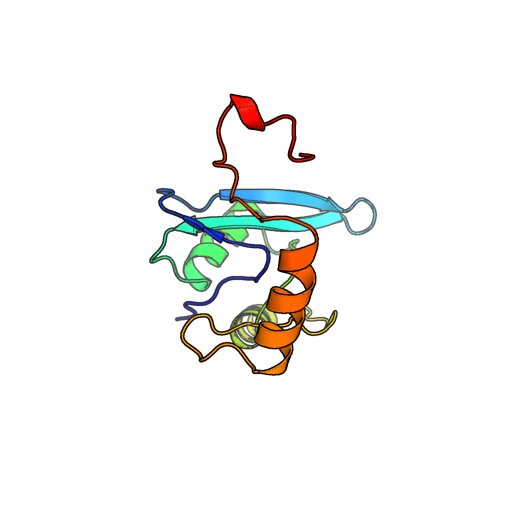A CA 1
ATOM 620 C C . ARG A 1 80 ? -10.143 -6.860 -2.517 1.00 90.88 80 ARG A C 1
ATOM 622 O O . ARG A 1 80 ? -11.201 -7.117 -3.077 1.00 90.88 80 ARG A O 1
ATOM 629 N N . THR A 1 81 ? -9.364 -5.840 -2.870 1.00 87.75 81 THR A N 1
ATOM 630 C CA . THR A 1 81 ? -9.718 -4.876 -3.931 1.00 87.75 81 THR A CA 1
ATOM 631 C C . THR A 1 81 ? -9.016 -5.138 -5.264 1.00 87.75 81 THR A C 1
ATOM 633 O O . THR A 1 81 ? -9.357 -4.512 -6.261 1.00 87.75 81 THR A O 1
ATOM 636 N N . GLY A 1 82 ? -8.055 -6.066 -5.308 1.00 85.00 82 GLY A N 1
ATOM 637 C CA . GLY A 1 82 ? -7.344 -6.418 -6.533 1.00 85.00 82 GLY A CA 1
ATOM 638 C C . GLY A 1 82 ? -6.059 -7.200 -6.283 1.00 85.00 82 GLY A C 1
ATOM 639 O O . GLY A 1 82 ? -5.912 -7.883 -5.263 1.00 85.00 82 GLY A O 1
ATOM 640 N N . ALA A 1 83 ? -5.150 -7.097 -7.247 1.00 83.75 83 ALA A N 1
ATOM 641 C CA . ALA A 1 83 ? -3.767 -7.541 -7.162 1.00 83.75 83 ALA A CA 1
ATOM 642 C C . ALA A 1 83 ? -2.864 -6.389 -7.615 1.00 83.75 83 ALA A C 1
ATOM 644 O O . ALA A 1 83 ? -3.241 -5.626 -8.505 1.00 83.75 83 ALA A O 1
ATOM 645 N N . GLU A 1 84 ? -1.693 -6.270 -7.001 1.00 81.00 84 GLU A N 1
ATOM 646 C CA . GLU A 1 84 ? -0.687 -5.279 -7.376 1.00 81.00 84 GLU A CA 1
ATOM 647 C C . GLU A 1 84 ? 0.489 -5.980 -8.056 1.00 81.00 84 GLU A C 1
ATOM 649 O O . GLU A 1 84 ? 0.879 -7.081 -7.658 1.00 81.00 84 GLU A O 1
ATOM 654 N N . ALA A 1 85 ? 1.020 -5.361 -9.110 1.00 83.12 85 ALA A N 1
ATOM 655 C CA . ALA A 1 85 ? 2.190 -5.860 -9.816 1.00 83.12 85 ALA A CA 1
ATOM 656 C C . ALA A 1 85 ? 3.451 -5.332 -9.128 1.00 83.12 85 ALA A C 1
ATOM 658 O O . ALA A 1 85 ? 3.632 -4.122 -9.008 1.00 83.12 85 ALA A O 1
ATOM 659 N N . LEU A 1 86 ? 4.312 -6.242 -8.680 1.00 80.81 86 LEU A N 1
ATOM 660 C CA . LEU A 1 86 ? 5.609 -5.912 -8.099 1.00 80.81 86 LEU A CA 1
ATOM 661 C C . LEU A 1 86 ? 6.689 -6.222 -9.130 1.00 80.81 86 LEU A C 1
ATOM 663 O O . LEU A 1 86 ? 6.693 -7.308 -9.711 1.00 80.81 86 LEU A O 1
ATOM 667 N N . VAL A 1 87 ? 7.582 -5.263 -9.355 1.00 84.25 87 VAL A N 1
ATOM 668 C CA . VAL A 1 87 ? 8.754 -5.428 -10.214 1.00 84.25 87 VAL A CA 1
ATOM 669 C C . VAL A 1 87 ? 9.973 -5.431 -9.312 1.00 84.25 87 VAL A C 1
ATOM 671 O O . VAL A 1 87 ? 10.206 -4.468 -8.586 1.00 84.25 87 VAL A O 1
ATOM 674 N N . ASP A 1 88 ? 10.717 -6.529 -9.345 1.00 86.38 88 ASP A N 1
ATOM 675 C CA . ASP A 1 88 ? 12.036 -6.600 -8.732 1.00 86.38 88 ASP A CA 1
ATOM 676 C C . ASP A 1 88 ? 13.027 -5.845 -9.628 1.00 86.38 88 ASP A C 1
ATOM 678 O O . ASP A 1 88 ? 13.133 -6.137 -10.821 1.00 86.38 88 ASP A O 1
ATOM 682 N N . LEU A 1 89 ? 13.697 -4.835 -9.078 1.00 87.44 89 LEU A N 1
ATOM 683 C CA . LEU A 1 89 ? 14.656 -4.017 -9.824 1.00 87.44 89 LEU A CA 1
ATOM 684 C C . LEU A 1 89 ? 16.053 -4.646 -9.860 1.00 87.44 89 LEU A C 1
ATOM 686 O O . LEU A 1 89 ? 16.854 -4.265 -10.711 1.00 87.44 89 LEU A O 1
ATOM 690 N N . ASP A 1 90 ? 16.315 -5.631 -8.997 1.00 90.94 90 ASP A N 1
ATOM 691 C CA . ASP A 1 90 ? 17.597 -6.337 -8.922 1.00 90.94 90 ASP A CA 1
ATOM 692 C C . ASP A 1 90 ? 17.641 -7.561 -9.853 1.00 90.94 90 ASP A C 1
ATOM 694 O O . ASP A 1 90 ? 18.637 -8.286 -9.912 1.00 90.94 90 ASP A O 1
ATOM 698 N N . CYS A 1 91 ? 16.564 -7.805 -10.605 1.00 87.69 91 CYS A N 1
ATOM 699 C CA . CYS A 1 91 ? 16.476 -8.904 -11.555 1.00 87.69 91 CYS A CA 1
ATOM 700 C C . CYS A 1 91 ? 16.878 -8.493 -12.980 1.00 87.69 91 CYS A C 1
ATOM 702 O O . CYS A 1 91 ? 16.761 -7.338 -13.398 1.00 87.69 91 CYS A O 1
ATOM 704 N N . ASP A 1 92 ? 17.315 -9.476 -13.772 1.00 92.06 92 ASP A N 1
ATOM 705 C CA . ASP A 1 92 ? 17.575 -9.260 -15.190 1.00 92.06 92 ASP A CA 1
ATOM 706 C C . ASP A 1 92 ? 16.305 -8.817 -15.925 1.00 92.06 92 ASP A C 1
ATOM 708 O O . ASP A 1 92 ? 15.273 -9.494 -15.902 1.00 92.06 92 ASP A O 1
ATOM 712 N N . VAL A 1 93 ? 16.409 -7.721 -16.683 1.00 89.75 93 VAL A N 1
ATOM 713 C CA . VAL A 1 93 ? 15.295 -7.237 -17.505 1.00 89.75 93 VAL A CA 1
ATOM 714 C C . VAL A 1 93 ? 14.882 -8.329 -18.511 1.00 89.75 93 VAL A C 1
ATOM 716 O O . VAL A 1 93 ? 15.723 -8.760 -19.321 1.00 89.75 93 VAL A O 1
ATOM 719 N N . PRO A 1 94 ? 13.599 -8.752 -18.527 1.00 91.31 94 PRO A N 1
ATOM 720 C CA . PRO A 1 94 ? 13.116 -9.796 -19.424 1.00 91.31 94 PRO A CA 1
ATOM 721 C C . PRO A 1 94 ? 13.370 -9.476 -20.901 1.00 91.31 94 PRO A C 1
ATOM 723 O O . PRO A 1 94 ? 13.295 -8.321 -21.327 1.00 91.31 94 PRO A O 1
ATOM 726 N N . SER A 1 95 ? 13.610 -10.504 -21.720 1.00 93.19 95 SER A N 1
ATOM 727 C CA . SER A 1 95 ? 13.871 -10.348 -23.162 1.00 93.19 95 SER A CA 1
ATOM 728 C C . SER A 1 95 ? 12.757 -9.586 -23.890 1.00 93.19 95 SER A C 1
ATOM 730 O O . SER A 1 95 ? 13.047 -8.723 -24.717 1.00 93.19 95 SER A O 1
ATOM 732 N N . ALA A 1 96 ? 11.495 -9.835 -23.529 1.00 92.94 96 ALA A N 1
ATOM 733 C CA . ALA A 1 96 ? 10.343 -9.116 -24.069 1.00 92.94 96 ALA A CA 1
ATOM 734 C C . ALA A 1 96 ? 10.385 -7.611 -23.744 1.00 92.94 96 ALA A C 1
ATOM 736 O O . ALA A 1 96 ? 10.141 -6.784 -24.622 1.00 92.94 96 ALA A O 1
ATOM 737 N N . ALA A 1 97 ? 10.754 -7.247 -22.510 1.00 90.81 97 ALA A N 1
ATOM 738 C CA . ALA A 1 97 ? 10.899 -5.851 -22.106 1.00 90.81 97 ALA A CA 1
ATOM 739 C C . ALA A 1 97 ? 12.055 -5.178 -22.865 1.00 90.81 97 ALA A C 1
ATOM 741 O O . ALA A 1 97 ? 11.872 -4.097 -23.420 1.00 90.81 97 ALA A O 1
ATOM 742 N N . LYS A 1 98 ? 13.205 -5.857 -23.002 1.00 92.69 98 LYS A N 1
ATOM 743 C CA . LYS A 1 98 ? 14.342 -5.384 -23.817 1.00 92.69 98 LYS A CA 1
ATOM 744 C C . LYS A 1 98 ? 13.935 -5.120 -25.268 1.00 92.69 98 LYS A C 1
ATOM 746 O O . LYS A 1 98 ? 14.316 -4.103 -25.850 1.00 92.69 98 LYS A O 1
ATOM 751 N N . GLU A 1 99 ? 13.159 -6.023 -25.862 1.00 95.06 99 GLU A N 1
ATOM 752 C CA . GLU A 1 99 ? 12.718 -5.883 -27.245 1.00 95.06 99 GLU A CA 1
ATOM 753 C C . GLU A 1 99 ? 11.779 -4.685 -27.428 1.00 95.06 99 GLU A C 1
ATOM 755 O O . GLU A 1 99 ? 11.986 -3.885 -28.343 1.00 95.06 99 GLU A O 1
ATOM 760 N N . ILE A 1 100 ? 10.790 -4.532 -26.541 1.00 93.62 100 ILE A N 1
ATOM 761 C CA . ILE A 1 100 ? 9.858 -3.397 -26.546 1.00 93.62 100 ILE A CA 1
ATOM 762 C C . ILE A 1 100 ? 10.626 -2.081 -26.396 1.00 93.62 100 ILE A C 1
ATOM 764 O O . ILE A 1 100 ? 10.444 -1.183 -27.221 1.00 93.62 100 ILE A O 1
ATOM 768 N N . SER A 1 101 ? 11.542 -1.994 -25.428 1.00 91.12 101 SER A N 1
ATOM 769 C CA . SER A 1 101 ? 12.382 -0.810 -25.221 1.00 91.12 101 SER A CA 1
ATOM 770 C C . SER A 1 101 ? 13.185 -0.463 -26.475 1.00 91.12 101 SER A C 1
ATOM 772 O O . SER A 1 101 ? 13.159 0.679 -26.932 1.00 91.12 101 SER A O 1
ATOM 774 N N . ARG A 1 102 ? 13.819 -1.452 -27.123 1.00 92.31 102 ARG A N 1
ATOM 775 C CA . ARG A 1 102 ? 14.570 -1.237 -28.372 1.00 92.31 102 ARG A CA 1
ATOM 776 C C . ARG A 1 102 ? 13.688 -0.714 -29.506 1.00 92.31 102 ARG A C 1
ATOM 778 O O . ARG A 1 102 ? 14.130 0.117 -30.296 1.00 92.31 102 ARG A O 1
ATOM 785 N N . ARG A 1 103 ? 12.447 -1.201 -29.620 1.00 92.56 103 ARG A N 1
ATOM 786 C CA . ARG A 1 103 ? 11.503 -0.700 -30.630 1.00 92.56 103 ARG A CA 1
ATOM 787 C C . ARG A 1 103 ? 11.092 0.743 -30.342 1.00 92.56 103 ARG A C 1
ATOM 789 O O . ARG A 1 103 ? 10.986 1.505 -31.300 1.00 92.56 103 ARG A O 1
ATOM 796 N N . GLY A 1 104 ? 10.882 1.086 -29.069 1.00 91.62 104 GLY A N 1
ATOM 797 C CA . GLY A 1 104 ? 10.540 2.434 -28.609 1.00 91.62 104 GLY A CA 1
ATOM 798 C C . GLY A 1 104 ? 11.637 3.455 -28.903 1.00 91.62 104 GLY A C 1
ATOM 799 O O . GLY A 1 104 ? 11.340 4.520 -29.432 1.00 91.62 104 GLY A O 1
ATOM 800 N N . LEU A 1 105 ? 12.904 3.079 -28.702 1.00 91.88 105 LEU A N 1
ATOM 801 C CA . LEU A 1 105 ? 14.062 3.947 -28.960 1.00 91.88 105 LEU A CA 1
ATOM 802 C C . LEU A 1 105 ? 14.190 4.425 -30.415 1.00 91.88 105 LEU A C 1
ATOM 804 O O . LEU A 1 105 ? 14.854 5.419 -30.685 1.00 91.88 105 LEU A O 1
ATOM 808 N N . ARG A 1 106 ? 13.535 3.754 -31.372 1.00 93.06 106 ARG A N 1
ATOM 809 C CA . ARG A 1 106 ? 13.485 4.217 -32.771 1.00 93.06 106 ARG A CA 1
ATOM 810 C C . ARG A 1 106 ? 12.662 5.493 -32.954 1.00 93.06 106 ARG A C 1
ATOM 812 O O . ARG A 1 106 ? 12.791 6.135 -33.989 1.00 93.06 106 ARG A O 1
ATOM 819 N N . TRP A 1 107 ? 11.819 5.832 -31.983 1.00 93.94 107 TRP A N 1
ATOM 820 C CA . TRP A 1 107 ? 10.924 6.989 -32.022 1.00 93.94 107 TRP A CA 1
ATOM 821 C C . TRP A 1 107 ? 11.411 8.158 -31.158 1.00 93.94 107 TRP A C 1
ATOM 823 O O . TRP A 1 107 ? 10.840 9.241 -31.242 1.00 93.94 107 TRP A O 1
ATOM 833 N N . GLY A 1 108 ? 12.452 7.958 -30.346 1.00 92.44 108 GLY A N 1
ATOM 834 C CA . GLY A 1 108 ? 13.013 8.980 -29.464 1.00 92.44 108 GLY A CA 1
ATOM 835 C C . GLY A 1 108 ? 13.684 8.385 -28.227 1.00 92.44 108 GLY A C 1
ATOM 836 O O . GLY A 1 108 ? 13.687 7.170 -28.028 1.00 92.44 108 GLY A O 1
ATOM 837 N N . SER A 1 109 ? 14.250 9.251 -27.390 1.00 88.94 109 SER A N 1
ATOM 838 C CA . SER A 1 109 ? 14.807 8.907 -26.080 1.00 88.94 109 SER A CA 1
ATOM 839 C C . SER A 1 109 ? 13.860 9.319 -24.951 1.00 88.94 109 SER A C 1
ATOM 841 O O . SER A 1 109 ? 13.018 10.202 -25.111 1.00 88.94 109 SER A O 1
ATOM 843 N N . VAL A 1 110 ? 14.001 8.654 -23.803 1.00 85.75 110 VAL A N 1
ATOM 844 C CA . VAL A 1 110 ? 13.356 9.049 -22.547 1.00 85.75 110 VAL A CA 1
ATOM 845 C C . VAL A 1 110 ? 14.441 9.605 -21.642 1.00 85.75 110 VAL A C 1
ATOM 847 O O . VAL A 1 110 ? 15.456 8.946 -21.426 1.00 85.75 110 VAL A O 1
ATOM 850 N N . GLU A 1 111 ? 14.210 10.799 -21.118 1.00 86.69 111 GLU A N 1
ATOM 851 C CA . GLU A 1 111 ? 15.049 11.413 -20.097 1.00 86.69 111 GLU A CA 1
ATOM 852 C C . GLU A 1 111 ? 14.205 11.623 -18.846 1.00 86.69 111 GLU A C 1
ATOM 854 O O . GLU A 1 111 ? 13.056 12.071 -18.920 1.00 86.69 111 GLU A O 1
ATOM 859 N N . GLU A 1 112 ? 14.764 11.257 -17.696 1.00 84.88 112 GLU A N 1
ATOM 860 C CA . GLU A 1 112 ? 14.139 11.549 -16.417 1.00 84.88 112 GLU A CA 1
ATOM 861 C C . GLU A 1 112 ? 14.221 13.055 -16.164 1.00 84.88 112 GLU A C 1
ATOM 863 O O . GLU A 1 112 ? 15.296 13.651 -16.215 1.00 84.88 112 GLU A O 1
ATOM 868 N N . ILE A 1 113 ? 13.071 13.678 -15.912 1.00 83.69 113 ILE A N 1
ATOM 869 C CA . ILE A 1 113 ? 13.006 15.100 -15.588 1.00 83.69 113 ILE A CA 1
ATOM 870 C C . ILE A 1 113 ? 13.102 15.228 -14.066 1.00 83.69 113 ILE A C 1
ATOM 872 O O . ILE A 1 113 ? 12.208 14.732 -13.372 1.00 83.69 113 ILE A O 1
ATOM 876 N N . PRO A 1 114 ? 14.134 15.905 -13.530 1.00 79.81 114 PRO A N 1
ATOM 877 C CA . PRO A 1 114 ? 14.246 16.126 -12.098 1.00 79.81 114 PRO A CA 1
ATOM 878 C C . PRO A 1 114 ? 13.019 16.862 -11.555 1.00 79.81 114 PRO A C 1
ATOM 880 O O . PRO A 1 114 ? 12.513 17.800 -12.173 1.00 79.81 114 PRO A O 1
ATOM 883 N N . CYS A 1 115 ? 12.550 16.472 -10.372 1.00 74.06 115 CYS A N 1
ATOM 884 C CA . CYS A 1 115 ? 11.436 17.149 -9.712 1.00 74.06 115 CYS A CA 1
ATOM 885 C C . CYS A 1 115 ? 11.910 18.487 -9.109 1.00 74.06 115 CYS A C 1
ATOM 887 O O . CYS A 1 115 ? 12.266 18.560 -7.934 1.00 74.06 115 CYS A O 1
ATOM 889 N N . THR A 1 116 ? 11.959 19.540 -9.930 1.00 81.00 116 THR A N 1
ATOM 890 C CA . THR A 1 116 ? 12.331 20.913 -9.535 1.00 81.00 116 THR A CA 1
ATOM 891 C C . THR A 1 116 ? 11.136 21.865 -9.619 1.00 81.00 116 THR A C 1
ATOM 893 O O . THR A 1 116 ? 10.101 21.540 -10.206 1.00 81.00 116 THR A O 1
ATOM 896 N N . GLU A 1 117 ? 11.267 23.069 -9.050 1.00 77.38 117 GLU A N 1
ATOM 897 C CA . GLU A 1 117 ? 10.227 24.106 -9.149 1.00 77.38 117 GLU A CA 1
ATOM 898 C C . GLU A 1 117 ? 9.885 24.455 -10.605 1.00 77.38 117 GLU A C 1
ATOM 900 O O . GLU A 1 117 ? 8.708 24.605 -10.933 1.00 77.38 117 GLU A O 1
ATOM 905 N N . GLU A 1 118 ? 10.887 24.489 -11.488 1.00 79.31 118 GLU A N 1
ATOM 906 C CA . GLU A 1 118 ? 10.731 24.744 -12.927 1.00 79.31 118 GLU A CA 1
ATOM 907 C C . GLU A 1 118 ? 9.793 23.733 -13.607 1.00 79.31 118 GLU A C 1
ATOM 909 O O . GLU A 1 118 ? 8.977 24.095 -14.455 1.00 79.31 118 GLU A O 1
ATOM 914 N N . PHE A 1 119 ? 9.844 22.465 -13.189 1.00 74.88 119 PHE A N 1
ATOM 915 C CA . PHE A 1 119 ? 9.023 21.392 -13.754 1.00 74.88 119 PHE A CA 1
ATOM 916 C C . PHE A 1 119 ? 7.759 21.085 -12.940 1.00 74.88 119 PHE A C 1
ATOM 918 O O . PHE A 1 119 ? 6.961 20.232 -13.336 1.00 74.88 119 PHE A O 1
ATOM 925 N N . SER A 1 120 ? 7.516 21.820 -11.850 1.00 66.06 120 SER A N 1
ATOM 926 C CA . SER A 1 120 ? 6.407 21.574 -10.918 1.00 66.06 120 SER A CA 1
ATOM 927 C C . SER A 1 120 ? 5.010 21.697 -11.544 1.00 66.06 120 SER A C 1
ATOM 929 O O . SER A 1 120 ? 4.077 21.052 -11.071 1.00 66.06 120 SER A O 1
ATOM 931 N N . GLY A 1 121 ? 4.863 22.476 -12.624 1.00 66.94 121 GLY A N 1
ATOM 932 C CA . GLY A 1 121 ? 3.606 22.635 -13.368 1.00 66.94 121 GLY A CA 1
ATOM 933 C C . GLY A 1 121 ? 3.337 21.555 -14.424 1.00 66.94 121 GLY A C 1
ATOM 934 O O . GLY A 1 121 ? 2.247 21.519 -14.989 1.00 66.94 121 GLY A O 1
ATOM 935 N N . ARG A 1 122 ? 4.312 20.681 -14.716 1.00 67.62 122 ARG A N 1
ATOM 936 C CA . ARG A 1 122 ? 4.180 19.613 -15.729 1.00 67.62 122 ARG A CA 1
ATOM 937 C C . ARG A 1 122 ? 3.628 18.309 -15.161 1.00 67.62 122 ARG A C 1
ATOM 939 O O . ARG A 1 122 ? 3.229 17.436 -15.926 1.00 67.62 122 ARG A O 1
ATOM 946 N N . VAL A 1 123 ? 3.602 18.183 -13.838 1.00 57.06 123 VAL A N 1
ATOM 947 C CA . VAL A 1 123 ? 3.040 17.036 -13.128 1.00 57.06 123 VAL A CA 1
ATOM 948 C C . VAL A 1 123 ? 1.708 17.493 -12.545 1.00 57.06 123 VAL A C 1
ATOM 950 O O . VAL A 1 123 ? 1.681 18.383 -11.697 1.00 57.06 123 VAL A O 1
ATOM 953 N N . SER A 1 124 ? 0.593 16.953 -13.040 1.00 51.22 124 SER A N 1
ATOM 954 C CA . SER A 1 124 ? -0.737 17.257 -12.502 1.00 51.22 124 SER A CA 1
ATOM 955 C C . SER A 1 124 ? -0.761 16.903 -11.011 1.00 51.22 124 SER A C 1
ATOM 957 O O . SER A 1 124 ? -0.623 15.731 -10.664 1.00 51.22 124 SER A O 1
ATOM 959 N N . ARG A 1 125 ? -0.854 17.919 -10.144 1.00 46.53 125 ARG A N 1
ATOM 960 C CA . ARG A 1 125 ? -1.042 17.742 -8.697 1.00 46.53 125 ARG A CA 1
ATOM 961 C C . ARG A 1 125 ? -2.464 17.312 -8.375 1.00 46.53 125 ARG A C 1
ATOM 963 O O . ARG A 1 125 ? -3.389 17.818 -9.049 1.00 46.53 125 ARG A O 1
#

Secondary structure (DSSP, 8-state):
------TT-EEES-SS-EEEEEE-TTT--EEEEEEEEETT--HHHHHHHHHHHHTT-EEE-S--HHHHHHHHTTT-------------SSSPPPHHHHHHHHHHTTS----PPP--GGGTTSS--

Sequence (125 aa):
MIETIPLSWLRSDTPNPRFKSIRLPLSGLRWIHSAEIPGGLTFEEAYAELAERFGDGILIRGCRGEIAGFLVNRGFGAVRTGAEALVDLDCDVPSAAKEISRRGLRWGSVEEIPCTEEFSGRVSR

pLDDT: mean 90.08, std 8.65, range [46.53, 97.0]